Protein AF-X1SEF5-F1 (afdb_monomer_lite)

pLDDT: mean 82.63, std 19.51, range [27.12, 96.0]

Foldseek 3Di:
DDDPPPVDPPDDVVVQVVLVVQLQVVQCVVQVVPPDRALVPDDPVRLVVQQDDDPVVVVVLVVVCVVVVHDPVVVSVVSSVVSSVCSSVVVPPDDDPDD

InterPro domains:
  IPR025158 Mg chelatase-related protein, C-terminal domain [PF13335] (11-93)
  IPR027417 P-loop containing nucleoside triphosphate hydrolase [G3DSA:3.40.50.300] (2-96)
  IPR045006 Magnesium-chelatase subunit ChlI-like [PTHR32039] (11-93)

Organism: NCBI:txid412755

Secondary structure (DSSP, 8-state):
------------HHHHHHHHHHHHHHHHHHTTTSS-SSGGG--HHHHHHH----HHHHHHHHHHHHHTT--HHHHHHHHHHHHHHHHHTT---------

Radius of gyration: 16.51 Å; chains: 1; bounding box: 46×21×38 Å

Structure (mmCIF, N/CA/C/O backbone):
data_AF-X1SEF5-F1
#
_entry.id   AF-X1SEF5-F1
#
loop_
_atom_site.group_PDB
_atom_site.id
_atom_site.type_symbol
_atom_site.label_atom_id
_atom_site.label_alt_id
_atom_site.label_comp_id
_atom_site.label_asym_id
_atom_site.label_entity_id
_atom_site.label_seq_id
_atom_site.pdbx_PDB_ins_code
_atom_site.Cartn_x
_atom_site.Cartn_y
_atom_site.Cartn_z
_atom_site.occupancy
_atom_site.B_iso_or_equiv
_atom_site.auth_seq_id
_atom_site.auth_comp_id
_atom_site.auth_asym_id
_atom_site.auth_atom_id
_atom_site.pdbx_PDB_model_num
ATOM 1 N N . CYS A 1 1 ? 34.037 -0.362 19.718 1.00 37.09 1 CYS A N 1
ATOM 2 C CA . CYS A 1 1 ? 33.163 -1.443 19.218 1.00 37.09 1 CYS A CA 1
ATOM 3 C C . CYS A 1 1 ? 33.051 -1.309 17.709 1.00 37.09 1 CYS A C 1
ATOM 5 O O . CYS A 1 1 ? 32.907 -0.196 17.232 1.00 37.09 1 CYS A O 1
ATOM 7 N N . ARG A 1 2 ? 33.256 -2.414 16.992 1.00 37.28 2 ARG A N 1
ATOM 8 C CA . ARG A 1 2 ? 33.507 -2.496 15.548 1.00 37.28 2 ARG A CA 1
ATOM 9 C C . ARG A 1 2 ? 32.239 -2.148 14.760 1.00 37.28 2 ARG A C 1
ATOM 11 O O . ARG A 1 2 ? 31.247 -2.858 14.875 1.00 37.28 2 ARG A O 1
ATOM 18 N N . GLU A 1 3 ? 32.282 -1.060 14.001 1.00 42.16 3 GLU A N 1
ATOM 19 C CA . GLU A 1 3 ? 31.242 -0.670 13.049 1.00 42.16 3 GLU A CA 1
ATOM 20 C C . GLU A 1 3 ? 31.220 -1.682 11.899 1.00 42.16 3 GLU A C 1
ATOM 22 O O . GLU A 1 3 ? 32.207 -1.856 11.183 1.00 42.16 3 GLU A O 1
ATOM 27 N N . VAL A 1 4 ? 30.103 -2.387 11.740 1.00 46.19 4 VAL A N 1
ATOM 28 C CA . VAL A 1 4 ? 29.833 -3.185 10.544 1.00 46.19 4 VAL A CA 1
ATOM 29 C C . VAL A 1 4 ? 29.243 -2.223 9.519 1.00 46.19 4 VAL A C 1
ATOM 31 O O . VAL A 1 4 ? 28.034 -2.042 9.441 1.00 46.19 4 VAL A O 1
ATOM 34 N N . MET A 1 5 ? 30.107 -1.537 8.774 1.00 50.44 5 MET A N 1
ATOM 35 C CA . MET A 1 5 ? 29.708 -0.914 7.514 1.00 50.44 5 MET A CA 1
ATOM 36 C C . MET A 1 5 ? 29.745 -2.003 6.448 1.00 50.44 5 MET A C 1
ATOM 38 O O . MET A 1 5 ? 30.737 -2.169 5.737 1.00 50.44 5 MET A O 1
ATOM 42 N N . GLU A 1 6 ? 28.677 -2.793 6.390 1.00 51.88 6 GLU A N 1
ATOM 43 C CA . GLU A 1 6 ? 28.416 -3.650 5.243 1.00 51.88 6 GLU A CA 1
ATOM 44 C C . GLU A 1 6 ? 28.164 -2.713 4.061 1.00 51.88 6 GLU A C 1
ATOM 46 O O . GLU A 1 6 ? 27.180 -1.976 4.000 1.00 51.88 6 GLU A O 1
ATOM 51 N N . LYS A 1 7 ? 29.163 -2.608 3.185 1.00 47.31 7 LYS A N 1
ATOM 52 C CA . LYS A 1 7 ? 29.114 -1.756 2.005 1.00 47.31 7 LYS A CA 1
ATOM 53 C C . LYS A 1 7 ? 28.296 -2.503 0.960 1.00 47.31 7 LYS A C 1
ATOM 55 O O . LYS A 1 7 ? 28.858 -3.019 -0.003 1.00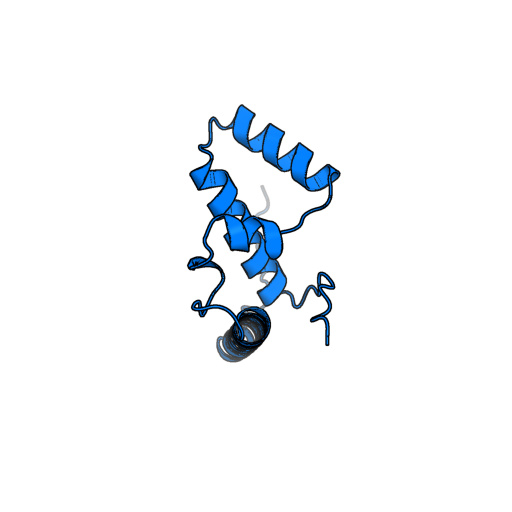 47.31 7 LYS A O 1
ATOM 60 N N . ASP A 1 8 ? 26.988 -2.594 1.190 1.00 54.28 8 ASP A N 1
ATOM 61 C CA . ASP A 1 8 ? 26.057 -3.038 0.163 1.00 54.28 8 ASP A CA 1
ATOM 62 C C . ASP A 1 8 ? 26.339 -2.190 -1.073 1.00 54.28 8 ASP A C 1
ATOM 64 O O . ASP A 1 8 ? 26.366 -0.955 -1.017 1.00 54.28 8 ASP A O 1
ATOM 68 N N . SER A 1 9 ? 26.669 -2.857 -2.176 1.00 62.25 9 SER A N 1
ATOM 69 C CA . SER A 1 9 ? 26.862 -2.218 -3.469 1.00 62.25 9 SER A CA 1
ATOM 70 C C . SER A 1 9 ? 25.650 -1.334 -3.733 1.00 62.25 9 SER A C 1
ATOM 72 O O . SER A 1 9 ? 24.557 -1.857 -3.946 1.00 62.25 9 SER A O 1
ATOM 74 N N . VAL A 1 10 ? 25.840 -0.013 -3.657 1.00 66.81 10 VAL A N 1
ATOM 75 C CA . VAL A 1 10 ? 24.776 0.969 -3.872 1.00 66.81 10 VAL A CA 1
ATOM 76 C C . VAL A 1 10 ? 24.126 0.638 -5.206 1.00 66.81 10 VAL A C 1
ATOM 78 O O . VAL A 1 10 ? 24.764 0.736 -6.257 1.00 66.81 10 VAL A O 1
ATOM 81 N N . GLU A 1 11 ? 22.880 0.174 -5.151 1.00 77.88 11 GLU A N 1
ATOM 82 C CA . GLU A 1 11 ? 22.119 -0.162 -6.342 1.00 77.88 11 GLU A CA 1
ATOM 83 C C . GLU A 1 11 ? 22.042 1.092 -7.221 1.00 77.88 11 GLU A C 1
ATOM 85 O O . GLU A 1 11 ? 21.697 2.181 -6.755 1.00 77.88 11 GLU A O 1
ATOM 90 N N . ASN A 1 12 ? 22.428 0.969 -8.492 1.00 87.31 12 ASN A N 1
ATOM 91 C CA . ASN A 1 12 ? 22.440 2.125 -9.378 1.00 87.31 12 ASN A CA 1
ATOM 92 C C . ASN A 1 12 ? 21.001 2.613 -9.648 1.00 87.31 12 ASN A C 1
ATOM 94 O O . ASN A 1 12 ? 20.024 1.863 -9.567 1.00 87.31 12 ASN A O 1
ATOM 98 N N . SER A 1 13 ? 20.857 3.892 -10.002 1.00 90.00 13 SER A N 1
ATOM 99 C CA . SER A 1 13 ? 19.537 4.490 -10.243 1.00 90.00 13 SER A CA 1
ATOM 100 C C . SER A 1 13 ? 18.765 3.820 -11.384 1.00 90.00 13 SER A C 1
ATOM 102 O O . SER A 1 13 ? 17.540 3.902 -11.415 1.00 90.00 13 SER A O 1
ATOM 104 N N . PHE A 1 14 ? 19.464 3.153 -12.306 1.00 89.94 14 PHE A N 1
ATOM 105 C CA . PHE A 1 14 ? 18.853 2.400 -13.397 1.00 89.94 14 PHE A CA 1
ATOM 106 C C . PHE A 1 14 ? 18.079 1.178 -12.873 1.00 89.94 14 PHE A C 1
ATOM 108 O O . PHE A 1 14 ? 16.890 1.046 -13.153 1.00 89.94 14 PHE A O 1
ATOM 115 N N . ASN A 1 15 ? 18.701 0.356 -12.027 1.00 87.44 15 ASN A N 1
ATOM 116 C CA . ASN A 1 15 ? 18.077 -0.824 -11.426 1.00 87.44 15 ASN A CA 1
ATOM 117 C C . ASN A 1 15 ? 16.903 -0.435 -10.508 1.00 87.44 15 ASN A C 1
ATOM 119 O O . ASN A 1 15 ? 15.826 -1.037 -10.567 1.00 87.44 15 ASN A O 1
ATOM 123 N N . ILE A 1 16 ? 17.065 0.640 -9.723 1.00 89.00 16 ILE A N 1
ATOM 124 C CA . ILE A 1 16 ? 15.982 1.196 -8.896 1.00 89.00 16 ILE A CA 1
ATOM 125 C C . ILE A 1 16 ? 14.805 1.618 -9.779 1.00 89.00 16 ILE A C 1
ATOM 127 O O . ILE A 1 16 ? 13.652 1.293 -9.482 1.00 89.00 16 ILE A O 1
ATOM 131 N N . ARG A 1 17 ? 15.081 2.328 -10.879 1.00 92.38 17 ARG A N 1
ATOM 132 C CA . ARG A 1 17 ? 14.051 2.767 -11.820 1.00 92.38 17 ARG A CA 1
ATOM 133 C C . ARG A 1 17 ? 13.290 1.578 -12.401 1.00 92.38 17 ARG A C 1
ATOM 135 O O . ARG A 1 17 ? 12.064 1.609 -12.378 1.00 92.38 17 ARG A O 1
ATOM 142 N N . GLU A 1 18 ? 13.973 0.526 -12.844 1.00 91.56 18 GLU A N 1
ATOM 143 C CA . GLU A 1 18 ? 13.308 -0.680 -13.356 1.00 91.56 18 GLU A CA 1
ATOM 144 C C . GLU A 1 18 ? 12.398 -1.341 -12.313 1.00 91.56 18 GLU A C 1
ATOM 146 O O . GLU A 1 18 ? 11.287 -1.775 -12.626 1.00 91.56 18 GLU A O 1
ATOM 151 N N . ARG A 1 19 ? 12.835 -1.429 -11.051 1.00 90.56 19 ARG A N 1
ATOM 152 C CA . ARG A 1 19 ? 11.998 -1.957 -9.957 1.00 90.56 19 ARG A CA 1
ATOM 153 C C . ARG A 1 19 ? 10.748 -1.105 -9.747 1.00 90.56 19 ARG A C 1
ATOM 155 O O . ARG A 1 19 ? 9.645 -1.641 -9.651 1.00 90.56 19 ARG A O 1
ATOM 162 N N . VAL A 1 20 ? 10.905 0.217 -9.727 1.00 92.88 20 VAL A N 1
ATOM 163 C CA . VAL A 1 20 ? 9.782 1.152 -9.575 1.00 92.88 20 VAL A CA 1
ATOM 164 C C . VAL A 1 20 ? 8.824 1.062 -10.763 1.00 92.88 20 VAL A C 1
ATOM 166 O O . VAL A 1 20 ? 7.612 1.015 -10.561 1.00 92.88 20 VAL A O 1
ATOM 169 N N . GLU A 1 21 ? 9.326 1.007 -11.996 1.00 94.06 21 GLU A N 1
ATOM 170 C CA . GLU A 1 21 ? 8.494 0.897 -13.198 1.00 94.06 21 GLU A CA 1
ATOM 171 C C . GLU A 1 21 ? 7.688 -0.410 -13.218 1.00 94.06 21 GLU A C 1
ATOM 173 O O . GLU A 1 21 ? 6.491 -0.378 -13.523 1.00 94.06 21 GLU A O 1
ATOM 178 N N . ARG A 1 22 ? 8.295 -1.531 -12.802 1.00 92.12 22 ARG A N 1
ATOM 179 C CA . ARG A 1 22 ? 7.598 -2.815 -1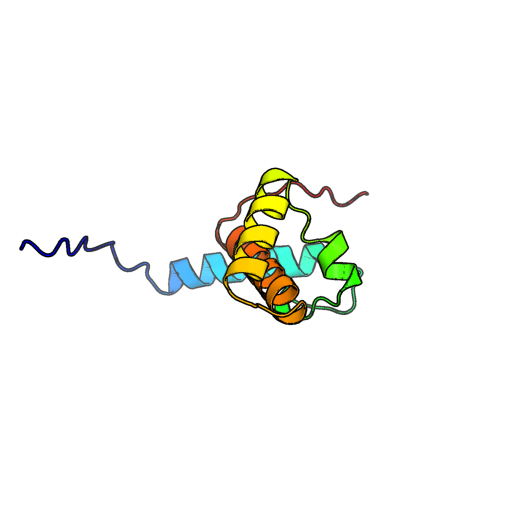2.617 1.00 92.12 22 ARG A CA 1
ATOM 180 C C . ARG A 1 22 ? 6.504 -2.734 -11.556 1.00 92.12 22 ARG A C 1
ATOM 182 O O . ARG A 1 22 ? 5.361 -3.080 -11.848 1.00 92.12 22 ARG A O 1
ATOM 189 N N . ALA A 1 23 ? 6.808 -2.200 -10.373 1.00 93.06 23 ALA A N 1
ATOM 190 C CA . ALA A 1 23 ? 5.818 -2.007 -9.312 1.00 93.06 23 ALA A CA 1
ATOM 191 C C . ALA A 1 23 ? 4.642 -1.132 -9.785 1.00 93.06 23 ALA A C 1
ATOM 193 O O . ALA A 1 23 ? 3.476 -1.437 -9.542 1.00 93.06 23 ALA A O 1
ATOM 194 N N . ARG A 1 24 ? 4.930 -0.059 -10.534 1.00 93.50 24 ARG A N 1
ATOM 195 C CA . ARG A 1 24 ? 3.901 0.808 -11.125 1.00 93.50 24 ARG A CA 1
ATOM 196 C C . ARG A 1 24 ? 3.070 0.101 -12.188 1.00 93.50 24 ARG A C 1
ATOM 198 O O . ARG A 1 24 ? 1.880 0.383 -12.290 1.00 93.50 24 ARG A O 1
ATOM 205 N N . LYS A 1 25 ? 3.667 -0.793 -12.978 1.00 92.69 25 LYS A N 1
ATOM 206 C CA . LYS A 1 25 ? 2.934 -1.616 -13.944 1.00 92.69 25 LYS A CA 1
ATOM 207 C C . LYS A 1 25 ? 1.947 -2.541 -13.229 1.00 92.69 25 LYS A C 1
ATOM 209 O O . LYS A 1 25 ? 0.767 -2.488 -13.555 1.00 92.69 25 LYS A O 1
ATOM 214 N N . ALA A 1 26 ? 2.394 -3.252 -12.193 1.00 92.12 26 ALA A N 1
ATOM 215 C CA . ALA A 1 26 ? 1.528 -4.108 -11.381 1.00 92.12 26 ALA A CA 1
ATOM 216 C C . ALA A 1 26 ? 0.365 -3.327 -10.738 1.00 92.12 26 ALA A C 1
ATOM 218 O O . ALA A 1 26 ? -0.765 -3.802 -10.714 1.00 92.12 26 ALA A O 1
ATOM 219 N N . GLN A 1 27 ? 0.610 -2.099 -10.264 1.00 93.00 27 GLN A N 1
ATOM 220 C CA . GLN A 1 27 ? -0.452 -1.230 -9.736 1.00 93.00 27 GLN A CA 1
ATOM 221 C C . GLN A 1 27 ? -1.482 -0.851 -10.803 1.00 93.00 27 GLN A C 1
ATOM 223 O O . GLN A 1 27 ? -2.676 -0.910 -10.537 1.00 93.00 27 GLN A O 1
ATOM 228 N N . ARG A 1 28 ? -1.041 -0.483 -12.013 1.00 91.88 28 ARG A N 1
ATOM 229 C CA . ARG A 1 28 ? -1.961 -0.157 -13.117 1.00 91.88 28 ARG A CA 1
ATOM 230 C C . ARG A 1 28 ? -2.814 -1.350 -13.532 1.00 91.88 28 ARG A C 1
ATOM 232 O O . ARG A 1 28 ? -3.986 -1.171 -13.827 1.00 91.88 28 ARG A O 1
ATOM 239 N N . GLU A 1 29 ? -2.232 -2.544 -13.550 1.00 92.19 29 GLU A N 1
ATOM 240 C CA . GLU A 1 29 ? -2.960 -3.777 -13.857 1.00 92.19 29 GLU A CA 1
ATOM 241 C C . GLU A 1 29 ? -3.974 -4.108 -12.757 1.00 92.19 29 GLU A C 1
ATOM 243 O O . GLU A 1 29 ? -5.133 -4.381 -13.050 1.00 92.19 29 GLU A O 1
ATOM 248 N N . ARG A 1 30 ? -3.572 -4.000 -11.484 1.00 93.19 30 ARG A N 1
ATOM 249 C CA . ARG A 1 30 ? -4.445 -4.253 -10.328 1.00 93.19 30 ARG A CA 1
ATOM 250 C C . ARG A 1 30 ? -5.652 -3.322 -10.271 1.00 93.19 30 ARG A C 1
ATOM 252 O O . ARG A 1 30 ? -6.730 -3.765 -9.903 1.00 93.19 30 ARG A O 1
ATOM 259 N N . TYR A 1 31 ? -5.456 -2.051 -10.608 1.00 93.44 31 TYR A N 1
ATOM 260 C CA . TYR A 1 31 ? -6.475 -1.007 -10.498 1.00 93.44 31 TYR A CA 1
ATOM 261 C C . TYR A 1 31 ? -7.111 -0.648 -11.842 1.00 93.44 31 TYR A C 1
ATOM 263 O O . TYR A 1 31 ? -7.666 0.435 -11.977 1.00 93.44 31 TYR A O 1
ATOM 271 N N . CYS A 1 32 ? -7.022 -1.513 -12.856 1.00 90.94 32 CYS A N 1
ATOM 272 C CA . CYS A 1 32 ? -7.522 -1.191 -14.195 1.00 90.94 32 CYS A CA 1
ATOM 273 C C . CYS A 1 32 ? -9.037 -0.920 -14.241 1.00 90.94 32 CYS A C 1
ATOM 275 O O . CYS A 1 32 ? -9.485 -0.126 -15.065 1.00 90.94 32 CYS A O 1
ATOM 277 N N . GLU A 1 33 ? -9.805 -1.538 -13.341 1.00 90.56 33 GLU A N 1
ATOM 278 C CA . GLU A 1 33 ? -11.251 -1.322 -13.185 1.00 90.56 33 GLU A CA 1
ATOM 279 C C . GLU A 1 33 ? -11.586 -0.244 -12.141 1.00 90.56 33 GLU A C 1
ATOM 281 O O . GLU A 1 33 ? -12.731 0.193 -12.021 1.00 90.56 33 GLU A O 1
ATOM 286 N N . ASP A 1 34 ? -10.582 0.214 -11.398 1.00 91.19 34 ASP A N 1
ATOM 287 C CA . ASP A 1 34 ? -10.719 1.228 -10.368 1.00 91.19 34 ASP A CA 1
ATOM 288 C C . ASP A 1 34 ? -10.356 2.623 -10.895 1.00 91.19 34 ASP A C 1
ATOM 290 O O . ASP A 1 34 ? -9.534 2.812 -11.786 1.00 91.19 34 ASP A O 1
ATOM 294 N N . SER A 1 35 ? -10.891 3.664 -10.256 1.00 91.56 35 SER A N 1
ATOM 295 C CA . SER A 1 35 ? -10.516 5.060 -10.545 1.00 91.56 35 SER A CA 1
ATOM 296 C C . SER A 1 35 ? -9.240 5.518 -9.812 1.00 91.56 35 SER A C 1
ATOM 298 O O . SER A 1 35 ? -9.122 6.691 -9.449 1.00 91.56 35 SER A O 1
ATOM 300 N N . ILE A 1 36 ? -8.295 4.608 -9.540 1.00 94.62 36 ILE A N 1
ATOM 301 C CA . ILE A 1 36 ? -7.030 4.915 -8.853 1.00 94.62 36 ILE A CA 1
ATOM 302 C C . ILE A 1 36 ? -5.825 4.401 -9.637 1.00 94.62 36 ILE A C 1
ATOM 304 O O . ILE A 1 36 ? -5.897 3.432 -10.378 1.00 94.62 36 ILE A O 1
ATOM 308 N N . PHE A 1 37 ? -4.676 5.040 -9.435 1.00 93.06 37 PHE A N 1
ATOM 309 C CA . PHE A 1 37 ? -3.459 4.755 -10.198 1.00 93.06 37 PHE A CA 1
ATOM 310 C C . PHE A 1 37 ? -2.332 4.188 -9.333 1.00 93.06 37 PHE A C 1
ATOM 312 O O . PHE A 1 37 ? -1.274 3.822 -9.850 1.00 93.06 37 PHE A O 1
ATOM 319 N N . CYS A 1 38 ? -2.501 4.171 -8.006 1.00 94.50 38 CYS A N 1
ATOM 320 C CA . CYS A 1 38 ? -1.468 3.709 -7.087 1.00 94.50 38 CYS A CA 1
ATOM 321 C C . CYS A 1 38 ? -1.980 3.347 -5.692 1.00 94.50 38 CYS A C 1
ATOM 323 O O . CYS A 1 38 ? -3.012 3.840 -5.236 1.00 94.50 38 CYS A O 1
ATOM 325 N N . ASN A 1 39 ? -1.163 2.584 -4.960 1.00 95.38 39 ASN A N 1
ATOM 326 C CA . ASN A 1 39 ? -1.469 2.114 -3.605 1.00 95.38 39 ASN A CA 1
ATOM 327 C C . ASN A 1 39 ? -1.814 3.259 -2.632 1.00 95.38 39 ASN A C 1
ATOM 329 O O . ASN A 1 39 ? -2.661 3.116 -1.751 1.00 95.38 39 ASN A O 1
ATOM 333 N N . ALA A 1 40 ? -1.180 4.427 -2.782 1.00 94.94 40 ALA A N 1
ATOM 334 C CA . ALA A 1 40 ? -1.424 5.570 -1.903 1.00 94.94 40 ALA A CA 1
ATOM 335 C C . ALA A 1 40 ? -2.878 6.079 -1.980 1.00 94.94 40 ALA A C 1
ATOM 337 O O . ALA A 1 40 ? -3.423 6.531 -0.968 1.00 94.94 40 ALA A O 1
ATOM 338 N N . GLN A 1 41 ? -3.516 5.954 -3.147 1.00 95.88 41 GLN A N 1
ATOM 339 C CA . GLN A 1 41 ? -4.866 6.450 -3.423 1.00 95.88 41 GLN A CA 1
ATOM 340 C C . GLN A 1 41 ? -5.981 5.506 -2.955 1.00 95.88 41 GLN A C 1
ATOM 342 O O . GLN A 1 41 ? -7.133 5.924 -2.955 1.00 95.88 41 GLN A O 1
ATOM 347 N N . MET A 1 42 ? -5.661 4.284 -2.505 1.00 95.62 42 MET A N 1
ATOM 348 C CA . MET A 1 42 ? -6.678 3.315 -2.078 1.00 95.62 42 MET A CA 1
ATOM 349 C C . MET A 1 42 ? -7.612 3.886 -1.000 1.00 95.62 42 MET A C 1
ATOM 351 O O . MET A 1 42 ? -7.159 4.380 0.039 1.00 95.62 42 MET A O 1
ATOM 355 N N . ALA A 1 43 ? -8.917 3.790 -1.222 1.00 94.75 43 ALA A N 1
ATOM 356 C CA . ALA A 1 43 ? -9.941 4.002 -0.208 1.00 94.75 43 ALA A CA 1
ATOM 357 C C . ALA A 1 43 ? -10.063 2.770 0.702 1.00 94.75 43 ALA A C 1
ATOM 359 O O . ALA A 1 43 ? -9.557 1.698 0.382 1.00 94.75 43 ALA A O 1
ATOM 360 N N . LYS A 1 44 ? -10.772 2.895 1.831 1.00 92.12 44 LYS A N 1
ATOM 361 C CA . LYS A 1 44 ? -10.904 1.812 2.823 1.00 92.12 44 LYS A CA 1
ATOM 362 C C . LYS A 1 44 ? -11.349 0.477 2.208 1.00 92.12 44 LYS A C 1
ATOM 364 O O . LYS A 1 44 ? -10.714 -0.540 2.452 1.00 92.12 44 LYS A O 1
ATOM 369 N N . LYS A 1 45 ? -12.371 0.505 1.346 1.00 92.31 45 LYS A N 1
ATOM 370 C CA . LYS A 1 45 ? -12.871 -0.688 0.642 1.00 92.31 45 LYS A CA 1
ATOM 371 C C . LYS A 1 45 ? -11.779 -1.367 -0.200 1.00 92.31 45 LYS A C 1
ATOM 373 O O . LYS A 1 45 ? -11.622 -2.576 -0.143 1.00 92.31 45 LYS A O 1
ATOM 378 N N . GLN A 1 46 ? -10.982 -0.577 -0.917 1.00 94.31 46 GLN A N 1
ATOM 379 C CA . GLN A 1 46 ? -9.879 -1.076 -1.745 1.00 94.31 46 GLN A CA 1
ATOM 380 C C . GLN A 1 46 ? -8.722 -1.616 -0.894 1.00 94.31 46 GLN A C 1
ATOM 382 O O . GLN A 1 46 ? -8.053 -2.561 -1.291 1.00 94.31 46 GLN A O 1
ATOM 387 N N . ILE A 1 47 ? -8.480 -1.053 0.294 1.00 92.88 47 ILE A N 1
ATOM 388 C CA . ILE A 1 47 ? -7.493 -1.607 1.233 1.00 92.88 47 ILE A CA 1
ATOM 389 C C . ILE A 1 47 ? -7.936 -3.000 1.692 1.00 92.88 47 ILE A C 1
ATOM 391 O O . ILE A 1 47 ? -7.129 -3.920 1.696 1.00 92.88 47 ILE A O 1
ATOM 395 N N . GLU A 1 48 ? -9.206 -3.181 2.045 1.00 90.25 48 GLU A N 1
ATOM 396 C CA . GLU A 1 48 ? -9.738 -4.492 2.446 1.00 90.25 48 GLU A CA 1
ATOM 397 C C . GLU A 1 48 ? -9.673 -5.515 1.297 1.00 90.25 48 GLU A C 1
ATOM 399 O O . GLU A 1 48 ? -9.380 -6.686 1.522 1.00 90.25 48 GLU A O 1
ATOM 404 N N . 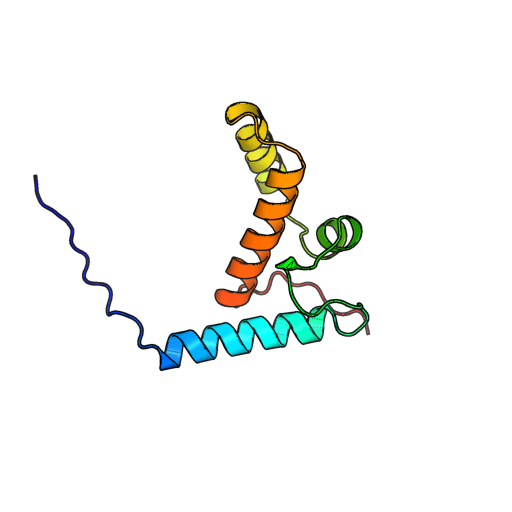GLU A 1 49 ? -9.875 -5.070 0.058 1.00 91.56 49 GLU A N 1
ATOM 405 C CA . GLU A 1 49 ? -9.821 -5.923 -1.131 1.00 91.56 49 GLU A CA 1
ATOM 406 C C . GLU A 1 49 ? -8.388 -6.313 -1.528 1.00 91.56 49 GLU A C 1
ATOM 408 O O . GLU A 1 49 ? -8.079 -7.492 -1.722 1.00 91.56 49 GLU A O 1
ATOM 413 N N . TYR A 1 50 ? -7.483 -5.335 -1.604 1.00 91.50 50 TYR A N 1
ATOM 414 C CA . TYR A 1 50 ? -6.144 -5.525 -2.159 1.00 91.50 50 TYR A CA 1
ATOM 415 C C . TYR A 1 50 ? -5.046 -5.690 -1.113 1.00 91.50 50 TYR A C 1
ATOM 417 O O . TYR A 1 50 ? -3.934 -6.066 -1.478 1.00 91.50 50 TYR A O 1
ATOM 425 N N . CYS A 1 51 ? -5.284 -5.425 0.172 1.00 90.62 51 CYS A N 1
ATOM 426 C CA . CYS A 1 51 ? -4.295 -5.560 1.251 1.00 90.62 51 CYS A CA 1
ATOM 427 C C . CYS A 1 51 ? -4.648 -6.692 2.221 1.00 90.62 51 CYS A C 1
ATOM 429 O O . CYS A 1 51 ? -4.500 -6.548 3.434 1.00 90.62 51 CYS A O 1
ATOM 431 N N . ASN A 1 52 ? -5.055 -7.840 1.680 1.00 86.06 52 ASN A N 1
ATOM 432 C CA . ASN A 1 52 ? -5.241 -9.038 2.484 1.00 86.06 52 ASN A CA 1
ATOM 433 C C . ASN A 1 52 ? -3.905 -9.522 3.067 1.00 86.06 52 ASN A C 1
ATOM 435 O O . ASN A 1 52 ? -2.898 -9.666 2.371 1.00 86.06 52 ASN A O 1
ATOM 439 N N . ILE A 1 53 ? -3.908 -9.746 4.376 1.00 86.50 53 ILE A N 1
ATOM 440 C CA . ILE A 1 53 ? -2.794 -10.300 5.143 1.00 86.50 53 ILE A CA 1
ATOM 441 C C . ILE A 1 53 ? -3.316 -11.492 5.937 1.00 86.50 53 ILE A C 1
ATOM 443 O O . ILE A 1 53 ? -4.488 -11.526 6.309 1.00 86.50 53 ILE A O 1
ATOM 447 N N . ASN A 1 54 ? -2.456 -12.475 6.195 1.00 88.62 54 ASN A N 1
ATOM 448 C CA . ASN A 1 54 ? -2.847 -13.632 6.995 1.00 88.62 54 ASN A CA 1
ATOM 449 C C . ASN A 1 54 ? -3.146 -13.240 8.455 1.00 88.62 54 ASN A C 1
ATOM 451 O O . ASN A 1 54 ? -2.708 -12.193 8.945 1.00 88.62 54 ASN A O 1
ATOM 455 N N . ASP A 1 55 ? -3.867 -14.108 9.165 1.00 88.38 55 ASP A N 1
ATOM 456 C CA . ASP A 1 55 ? -4.323 -13.833 10.532 1.00 88.38 55 ASP A CA 1
ATOM 457 C C . ASP A 1 55 ? -3.167 -13.596 11.511 1.00 88.38 55 ASP A C 1
ATOM 459 O O . ASP A 1 55 ? -3.264 -12.757 12.407 1.00 88.38 55 ASP A O 1
ATOM 463 N N . ASN A 1 56 ? -2.031 -14.268 11.308 1.00 90.81 56 ASN A N 1
ATOM 464 C CA . ASN A 1 56 ? -0.836 -14.075 12.129 1.00 90.81 56 ASN A CA 1
ATOM 465 C C . ASN A 1 56 ? -0.282 -12.648 11.995 1.00 90.81 56 ASN A C 1
ATOM 467 O O . ASN A 1 56 ? -0.033 -11.981 13.002 1.00 90.81 56 ASN A O 1
ATOM 471 N N . ALA A 1 57 ? -0.133 -12.156 10.764 1.00 89.19 57 ALA A N 1
ATOM 472 C CA . ALA A 1 57 ? 0.316 -10.797 10.482 1.00 89.19 57 ALA A CA 1
ATOM 473 C C . ALA A 1 57 ? -0.700 -9.761 10.976 1.00 89.19 57 ALA A C 1
ATOM 475 O O . ALA A 1 57 ? -0.315 -8.741 11.550 1.00 89.19 57 ALA A O 1
ATOM 476 N N . LYS A 1 58 ? -1.998 -10.044 10.819 1.00 89.50 58 LYS A N 1
ATOM 477 C CA . LYS A 1 58 ? -3.078 -9.187 11.312 1.00 89.50 58 LYS A CA 1
ATOM 478 C C . LYS A 1 58 ? -3.021 -9.031 12.833 1.00 89.50 58 LYS A C 1
ATOM 480 O O . LYS A 1 58 ? -3.033 -7.907 13.332 1.00 89.50 58 LYS A O 1
ATOM 485 N N . ASN A 1 59 ? -2.870 -10.135 13.564 1.00 92.38 59 ASN A N 1
ATOM 486 C CA . ASN A 1 59 ? -2.740 -10.136 15.022 1.00 92.38 59 ASN A CA 1
ATOM 487 C C . ASN A 1 59 ? -1.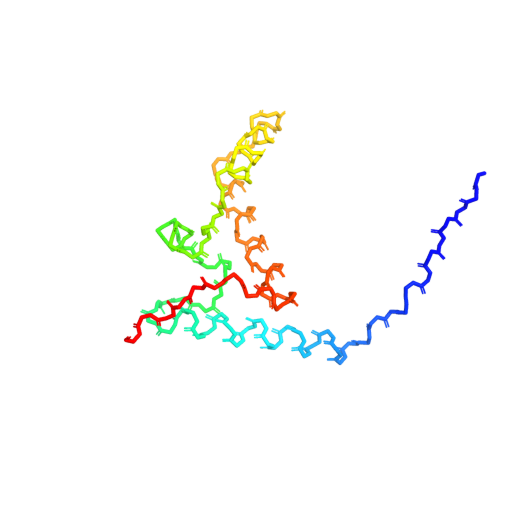486 -9.397 15.500 1.00 92.38 59 ASN A C 1
ATOM 489 O O . ASN A 1 59 ? -1.543 -8.647 16.476 1.00 92.38 59 ASN A O 1
ATOM 493 N N . LEU A 1 60 ? -0.353 -9.580 14.816 1.00 92.69 60 LEU A N 1
ATOM 494 C CA . LEU A 1 60 ? 0.877 -8.850 15.122 1.00 92.69 60 LEU A CA 1
ATOM 495 C C . LEU A 1 60 ? 0.694 -7.338 14.931 1.00 92.69 60 LEU A C 1
ATOM 497 O O . LEU A 1 60 ? 1.078 -6.554 15.800 1.00 92.69 60 LEU A O 1
ATOM 501 N N . LEU A 1 61 ? 0.077 -6.936 13.819 1.00 91.25 61 LEU A N 1
ATOM 502 C CA . LEU A 1 61 ? -0.173 -5.535 13.502 1.00 91.25 61 LEU A CA 1
ATOM 503 C C . LEU A 1 61 ? -1.134 -4.886 14.508 1.00 91.25 61 LEU A C 1
ATOM 505 O O . LEU A 1 61 ? -0.868 -3.773 14.956 1.00 91.25 61 LEU A O 1
ATOM 509 N N . TYR A 1 62 ? -2.192 -5.585 14.930 1.00 91.44 62 TYR A N 1
ATOM 510 C CA . TYR A 1 62 ? -3.085 -5.085 15.980 1.00 91.44 62 TYR A CA 1
ATOM 511 C C . TYR A 1 62 ? -2.354 -4.849 17.301 1.00 91.44 62 TYR A C 1
ATOM 513 O O . TYR A 1 62 ? -2.442 -3.754 17.854 1.00 91.44 62 TYR A O 1
ATOM 521 N N . LYS A 1 63 ? -1.555 -5.820 17.762 1.00 94.12 63 LYS A N 1
ATOM 522 C CA . LYS A 1 63 ? -0.755 -5.666 18.988 1.00 94.12 63 LYS A CA 1
ATOM 523 C C . LYS A 1 63 ? 0.208 -4.481 18.901 1.00 94.12 63 LYS A C 1
ATOM 525 O O . LYS A 1 63 ? 0.395 -3.764 19.880 1.00 94.12 63 LYS A O 1
ATOM 530 N N . ALA A 1 64 ? 0.828 -4.268 17.739 1.00 92.88 64 ALA A N 1
ATOM 531 C CA . ALA A 1 64 ? 1.719 -3.132 17.522 1.00 92.88 64 ALA A CA 1
ATOM 532 C C . ALA A 1 64 ? 0.967 -1.795 17.583 1.00 92.88 64 ALA A C 1
ATOM 534 O O . ALA A 1 64 ? 1.461 -0.841 18.179 1.00 92.88 64 ALA A O 1
ATOM 535 N N . ILE A 1 65 ? -0.233 -1.732 17.007 1.00 93.31 65 ILE A N 1
ATOM 536 C CA . ILE A 1 65 ? -1.070 -0.530 17.010 1.00 93.31 65 ILE A CA 1
ATOM 537 C C . ILE A 1 65 ? -1.526 -0.161 18.413 1.00 93.31 65 ILE A C 1
ATOM 539 O O . ILE A 1 65 ? -1.403 1.006 18.780 1.00 93.31 65 ILE A O 1
ATOM 543 N N . GLU A 1 66 ? -1.989 -1.134 19.198 1.00 93.75 66 GLU A N 1
ATOM 544 C CA . GLU A 1 66 ? -2.371 -0.912 20.595 1.00 93.75 66 GLU A CA 1
ATOM 545 C C . GLU A 1 66 ? -1.172 -0.444 21.421 1.00 93.75 66 GLU A C 1
ATOM 547 O O . GLU A 1 66 ? -1.236 0.584 22.089 1.00 93.75 66 GLU A O 1
ATOM 552 N N . LYS A 1 67 ? -0.035 -1.143 21.312 1.00 96.00 67 LYS A N 1
ATOM 553 C CA . LYS A 1 67 ? 1.183 -0.805 22.061 1.00 96.00 67 LYS A CA 1
ATOM 554 C C . LYS A 1 67 ? 1.707 0.600 21.747 1.00 96.00 67 LYS A C 1
ATOM 556 O O . LYS A 1 67 ? 2.281 1.247 22.619 1.00 96.00 67 LYS A O 1
ATOM 561 N N . LEU A 1 68 ? 1.555 1.052 20.503 1.00 94.94 68 LEU A N 1
ATOM 562 C CA . LEU A 1 68 ? 2.056 2.342 20.024 1.00 94.94 68 LEU A CA 1
ATOM 563 C C . LEU A 1 68 ? 0.977 3.440 19.999 1.00 94.94 68 LEU A C 1
ATOM 565 O O . LEU A 1 68 ? 1.263 4.543 19.537 1.00 94.94 68 LEU A O 1
ATOM 569 N N . ASN A 1 69 ? -0.242 3.158 20.481 1.00 94.56 69 ASN A N 1
ATOM 570 C CA . ASN A 1 69 ? -1.401 4.062 20.447 1.00 94.56 69 ASN A CA 1
ATOM 571 C C . ASN A 1 69 ? -1.647 4.685 19.059 1.00 94.56 69 ASN A C 1
ATOM 573 O O . ASN A 1 69 ? -1.915 5.881 18.915 1.00 94.56 69 ASN A O 1
ATOM 577 N N . LEU A 1 70 ? -1.517 3.873 18.010 1.00 93.31 70 LEU A N 1
ATOM 578 C CA . LEU A 1 70 ? -1.684 4.323 16.634 1.00 93.31 70 LEU A CA 1
ATOM 579 C C . LEU A 1 70 ? -3.166 4.374 16.245 1.00 93.31 70 LEU A C 1
ATOM 581 O O . LEU A 1 70 ? -3.975 3.544 16.645 1.00 93.31 70 LEU A O 1
ATOM 585 N N . SER A 1 71 ? -3.532 5.353 15.419 1.00 93.81 71 SER A N 1
ATOM 586 C CA . SER A 1 71 ? -4.913 5.489 14.949 1.00 93.81 71 SER A CA 1
ATOM 587 C C . SER A 1 71 ? -5.255 4.482 13.847 1.00 93.81 71 SER A C 1
ATOM 589 O O . SER A 1 71 ? -4.378 3.971 13.149 1.00 93.81 71 SER A O 1
ATOM 591 N N . ALA A 1 72 ? -6.550 4.280 13.588 1.00 88.38 72 ALA A N 1
ATOM 592 C CA . ALA A 1 72 ? -7.019 3.503 12.435 1.00 88.38 72 ALA A CA 1
ATOM 593 C C . ALA A 1 72 ? -6.442 4.021 11.099 1.00 88.38 72 ALA A C 1
ATOM 595 O O . ALA A 1 72 ? -6.098 3.251 10.211 1.00 88.38 72 ALA A O 1
ATOM 596 N N . ARG A 1 73 ? -6.207 5.334 10.979 1.00 92.00 73 ARG A N 1
ATOM 597 C CA . ARG A 1 73 ? -5.546 5.914 9.799 1.00 92.00 73 ARG A CA 1
ATOM 598 C C . ARG A 1 73 ? -4.081 5.479 9.667 1.00 92.00 73 ARG A C 1
ATOM 600 O O . ARG A 1 73 ? -3.540 5.455 8.563 1.00 92.00 73 ARG A O 1
ATOM 607 N N . ALA A 1 74 ? -3.398 5.197 10.774 1.00 93.06 74 ALA A N 1
ATOM 608 C CA . ALA A 1 74 ? -2.051 4.640 10.736 1.00 93.06 74 ALA A CA 1
ATOM 609 C C . ALA A 1 74 ? -2.069 3.174 10.280 1.00 93.06 74 ALA A C 1
ATOM 611 O O . ALA A 1 74 ? -1.235 2.825 9.451 1.00 93.06 74 ALA A O 1
ATOM 612 N N . TYR A 1 75 ? -3.045 2.369 10.720 1.00 92.62 75 TYR A N 1
ATOM 613 C CA . TYR A 1 75 ? -3.264 1.006 10.211 1.00 92.62 75 TYR A CA 1
ATOM 614 C C . TYR A 1 75 ? -3.385 0.987 8.684 1.00 92.62 75 TYR A C 1
ATOM 616 O O . TYR A 1 75 ? -2.601 0.322 8.007 1.00 92.62 75 TYR A O 1
ATOM 624 N N . ASP A 1 76 ? -4.278 1.813 8.137 1.00 92.94 76 ASP A N 1
ATOM 625 C CA . ASP A 1 76 ? -4.498 1.916 6.692 1.00 92.94 76 ASP A CA 1
ATOM 626 C C . ASP A 1 76 ? -3.216 2.303 5.941 1.00 92.94 76 ASP A C 1
ATOM 628 O O . ASP A 1 76 ? -2.904 1.759 4.881 1.00 92.94 76 ASP A O 1
ATOM 632 N N . ARG A 1 77 ? -2.429 3.239 6.493 1.00 94.25 77 ARG A N 1
ATOM 633 C CA . ARG A 1 77 ? -1.143 3.636 5.900 1.00 94.25 77 ARG A CA 1
ATOM 634 C C . ARG A 1 77 ? -0.121 2.506 5.929 1.00 94.25 77 ARG A C 1
ATOM 636 O O . ARG A 1 77 ? 0.580 2.330 4.936 1.00 94.25 77 ARG A O 1
ATOM 643 N N . ILE A 1 78 ? -0.046 1.750 7.022 1.00 94.31 78 ILE A N 1
ATOM 644 C CA . ILE A 1 78 ? 0.860 0.602 7.132 1.00 94.31 78 ILE A CA 1
ATOM 645 C C . ILE A 1 78 ? 0.523 -0.428 6.053 1.00 94.31 78 ILE A C 1
ATOM 647 O O . ILE A 1 78 ? 1.426 -0.871 5.351 1.00 94.31 78 ILE A O 1
ATOM 651 N N . LEU A 1 79 ? -0.760 -0.736 5.842 1.00 94.31 79 LEU A N 1
ATOM 652 C CA . LEU A 1 79 ? -1.189 -1.668 4.794 1.00 94.31 79 LEU A CA 1
ATOM 653 C C . LEU A 1 79 ? -0.820 -1.184 3.383 1.00 94.31 79 LEU A C 1
ATOM 655 O O . LEU A 1 79 ? -0.278 -1.951 2.585 1.00 94.31 79 LEU A O 1
ATOM 659 N N . LYS A 1 80 ? -1.036 0.104 3.081 1.00 94.50 80 LYS A N 1
ATOM 660 C CA . LYS A 1 80 ? -0.637 0.704 1.793 1.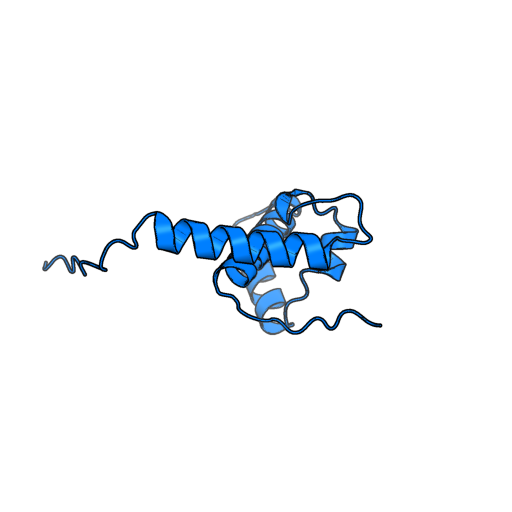00 94.50 80 LYS A CA 1
ATOM 661 C C . LYS A 1 80 ? 0.873 0.629 1.551 1.00 94.50 80 LYS A C 1
ATOM 663 O O . LYS A 1 80 ? 1.314 0.353 0.432 1.00 94.50 80 LYS A O 1
ATOM 668 N N . VAL A 1 81 ? 1.672 0.887 2.587 1.00 95.06 81 VAL A N 1
ATOM 669 C CA . VAL A 1 81 ? 3.139 0.814 2.509 1.00 95.06 81 VAL A CA 1
ATOM 670 C C . VAL A 1 81 ? 3.590 -0.633 2.351 1.00 95.06 81 VAL A C 1
ATOM 672 O O . VAL A 1 81 ? 4.377 -0.909 1.452 1.00 95.06 81 VAL A O 1
ATOM 675 N N . ALA A 1 82 ? 3.035 -1.563 3.130 1.00 92.81 82 ALA A N 1
ATOM 676 C CA . ALA A 1 82 ? 3.330 -2.988 3.019 1.00 92.81 82 ALA A CA 1
ATOM 677 C C . ALA A 1 82 ? 3.046 -3.519 1.605 1.00 92.81 82 ALA A C 1
ATOM 679 O O . ALA A 1 82 ? 3.886 -4.201 1.025 1.00 92.81 82 ALA A O 1
ATOM 680 N N . ARG A 1 83 ? 1.915 -3.132 0.995 1.00 92.94 83 ARG A N 1
ATOM 681 C CA . ARG A 1 83 ? 1.616 -3.482 -0.404 1.00 92.94 83 ARG A CA 1
ATOM 682 C C . ARG A 1 83 ? 2.626 -2.885 -1.387 1.00 92.94 83 ARG A C 1
ATOM 684 O O . ARG A 1 83 ? 2.991 -3.543 -2.349 1.00 92.94 83 ARG A O 1
ATOM 691 N N . THR A 1 84 ? 3.109 -1.669 -1.138 1.00 94.19 84 THR A N 1
ATOM 692 C CA . THR A 1 84 ? 4.138 -1.034 -1.981 1.00 94.19 84 THR A CA 1
ATOM 693 C C . THR A 1 84 ? 5.483 -1.750 -1.875 1.00 94.19 84 THR A C 1
ATOM 695 O O . THR A 1 84 ? 6.148 -1.923 -2.890 1.00 94.19 84 THR A O 1
ATOM 698 N N . ILE A 1 85 ? 5.864 -2.203 -0.678 1.00 91.69 85 ILE A N 1
ATOM 699 C CA . ILE A 1 85 ? 7.061 -3.032 -0.478 1.00 91.69 85 ILE A CA 1
ATOM 700 C C . ILE A 1 85 ? 6.909 -4.351 -1.245 1.00 91.69 85 ILE A C 1
ATOM 702 O O . ILE A 1 85 ? 7.789 -4.693 -2.026 1.00 91.69 85 ILE A O 1
ATOM 706 N N . ALA A 1 86 ? 5.754 -5.015 -1.127 1.00 90.81 86 ALA A N 1
ATOM 707 C CA . ALA A 1 86 ? 5.472 -6.242 -1.872 1.00 90.81 86 ALA A CA 1
ATOM 708 C C . ALA A 1 86 ? 5.559 -6.042 -3.400 1.00 90.81 86 ALA A C 1
ATOM 710 O O . ALA A 1 86 ? 6.174 -6.854 -4.090 1.00 90.81 86 ALA A O 1
ATOM 711 N N . ASP A 1 87 ? 5.015 -4.934 -3.923 1.00 90.62 87 ASP A N 1
ATOM 712 C CA . ASP A 1 87 ? 5.113 -4.588 -5.349 1.00 90.62 87 ASP A CA 1
ATOM 713 C C . ASP A 1 87 ? 6.574 -4.370 -5.793 1.00 90.62 87 ASP A C 1
ATOM 715 O O . ASP A 1 87 ? 6.954 -4.763 -6.895 1.00 90.62 87 ASP A O 1
ATOM 719 N N . LEU A 1 88 ? 7.404 -3.743 -4.950 1.00 90.38 88 LEU A N 1
ATOM 720 C CA . LEU A 1 88 ? 8.819 -3.467 -5.239 1.00 90.38 88 LEU A CA 1
ATOM 721 C C . LEU A 1 88 ? 9.711 -4.710 -5.153 1.00 90.38 88 LEU A C 1
ATOM 723 O O . LEU A 1 88 ? 10.734 -4.777 -5.840 1.00 90.38 88 LEU A O 1
ATOM 727 N N . GLU A 1 89 ? 9.348 -5.666 -4.305 1.00 87.31 89 GLU A N 1
ATOM 728 C CA . GLU A 1 89 ? 10.040 -6.947 -4.151 1.00 87.31 89 GLU A CA 1
ATOM 729 C C . GLU A 1 89 ? 9.631 -7.967 -5.218 1.00 87.31 89 GLU A C 1
ATOM 731 O O . GLU A 1 89 ? 10.224 -9.039 -5.285 1.00 87.31 89 GLU A O 1
ATOM 736 N N . GLN A 1 90 ? 8.639 -7.648 -6.062 1.00 71.31 90 GLN A N 1
ATOM 737 C CA . GLN A 1 90 ? 7.972 -8.623 -6.939 1.00 71.31 90 GLN A CA 1
ATOM 738 C C . GLN A 1 90 ? 7.461 -9.837 -6.151 1.00 71.31 90 GLN A C 1
ATOM 740 O O . GLN A 1 90 ? 7.343 -10.938 -6.685 1.00 71.31 90 GLN A O 1
ATOM 745 N N . SER A 1 91 ? 7.157 -9.636 -4.867 1.00 59.94 91 SER A N 1
ATOM 746 C CA . SER A 1 91 ? 6.538 -10.655 -4.042 1.00 59.94 91 SER A CA 1
ATOM 747 C C . SER A 1 91 ? 5.094 -10.769 -4.511 1.00 59.94 91 SER A C 1
ATOM 749 O O . SER A 1 91 ? 4.220 -9.995 -4.107 1.00 59.94 91 SER A O 1
ATOM 751 N N . GLU A 1 92 ? 4.858 -11.696 -5.443 1.00 49.12 92 GLU A N 1
ATOM 752 C CA . GLU A 1 92 ? 3.524 -12.128 -5.832 1.00 49.12 92 GLU A CA 1
ATOM 753 C C . GLU A 1 92 ? 2.828 -12.685 -4.590 1.00 49.12 92 GLU A C 1
ATOM 755 O O . GLU A 1 92 ? 2.845 -13.880 -4.299 1.00 49.12 92 GLU A O 1
ATOM 760 N N . THR A 1 93 ? 2.142 -11.821 -3.845 1.00 46.50 93 THR A N 1
ATOM 761 C CA . THR A 1 93 ? 0.972 -12.310 -3.131 1.00 46.50 93 THR A CA 1
ATOM 762 C C . THR A 1 93 ? -0.074 -12.543 -4.212 1.00 46.50 93 THR A C 1
ATOM 764 O O . THR A 1 93 ? -0.644 -11.594 -4.744 1.00 46.50 93 THR A O 1
ATOM 767 N N . SER A 1 94 ? -0.219 -13.806 -4.605 1.00 36.72 94 SER A N 1
ATOM 768 C CA . SER A 1 94 ? -1.161 -14.283 -5.610 1.00 36.72 94 SER A CA 1
ATOM 769 C C . SER A 1 94 ? -2.573 -13.747 -5.334 1.00 36.72 94 SER A C 1
ATOM 771 O O . SER A 1 94 ? -3.302 -14.280 -4.502 1.00 36.72 94 SER A O 1
ATOM 773 N N . TYR A 1 95 ? -2.968 -12.689 -6.037 1.00 40.09 95 TYR A N 1
ATOM 774 C CA . TYR A 1 95 ? -4.370 -12.345 -6.239 1.00 40.09 95 TYR A CA 1
ATOM 775 C C . TYR A 1 95 ? -4.604 -12.467 -7.732 1.00 40.09 95 TYR A C 1
ATOM 777 O O . TYR A 1 95 ? -4.286 -11.571 -8.511 1.00 40.09 95 TYR A O 1
ATOM 785 N N . ARG A 1 96 ? -5.092 -13.645 -8.125 1.00 30.94 96 ARG A N 1
ATOM 786 C CA . ARG A 1 96 ? -5.671 -13.879 -9.443 1.00 30.94 96 ARG A CA 1
ATOM 787 C C . ARG A 1 96 ? -6.635 -12.735 -9.756 1.00 30.94 96 ARG A C 1
ATOM 789 O O . ARG A 1 96 ? -7.624 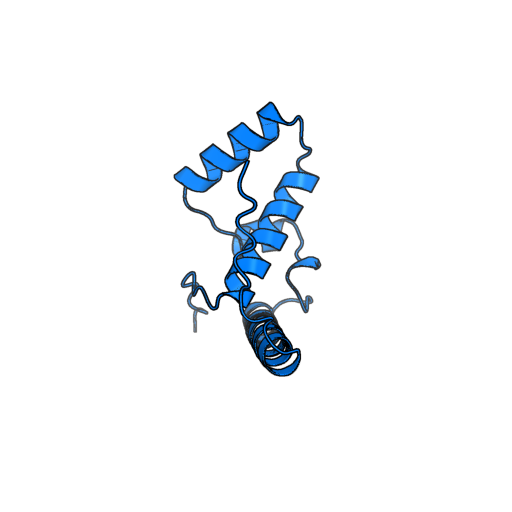-12.564 -9.044 1.00 30.94 96 ARG A O 1
ATOM 796 N N . CYS A 1 97 ? -6.376 -12.016 -10.841 1.00 29.84 97 CYS A N 1
ATOM 797 C CA . CYS A 1 97 ? -7.452 -11.376 -11.579 1.00 29.84 97 CYS A CA 1
ATOM 798 C C . CYS A 1 97 ? -8.411 -12.503 -11.993 1.00 29.84 97 CYS A C 1
ATOM 800 O O . CYS A 1 97 ? -7.985 -13.473 -12.628 1.00 29.84 97 CYS A O 1
ATOM 802 N N . LYS A 1 98 ? -9.663 -12.453 -11.532 1.00 27.12 98 LYS A N 1
ATOM 803 C CA . LYS A 1 98 ? -10.715 -13.318 -12.066 1.00 27.12 98 LYS A CA 1
ATOM 804 C C . LYS A 1 98 ? -11.043 -12.787 -13.462 1.00 27.12 98 LYS A C 1
ATOM 806 O O . LYS A 1 98 ? -11.780 -11.816 -13.572 1.00 27.12 98 LYS A O 1
ATOM 811 N N . LEU A 1 99 ? -10.464 -13.410 -14.485 1.00 28.81 99 LEU A N 1
ATOM 812 C CA . LEU A 1 99 ? -11.152 -13.585 -15.764 1.00 28.81 99 LEU A CA 1
ATOM 813 C C . LEU A 1 99 ? -12.040 -14.826 -15.652 1.00 28.81 99 LEU A C 1
ATOM 815 O O . LEU A 1 99 ? -11.569 -15.819 -15.045 1.00 28.81 99 LEU A O 1
#

Sequence (99 aa):
CREVMEKDSVENSFNIRERVERARKAQRERYCEDSIFCNAQMAKKQIEEYCNINDNAKNLLYKAIEKLNLSARAYDRILKVARTIADLEQSETSYRCKL